Protein AF-A0A920LNZ2-F1 (afdb_monomer)

Foldseek 3Di:
DDDDPPDPWDDDDDDPPDDPVRVVVVVVPDPDDDRPDQPDDDPNHGPVRVVVVVVVVVVVVVVCCVVVVVVVVVVD

Mean predicted aligned error: 12.35 Å

Radius of gyration: 22.63 Å; Cα contacts (8 Å, |Δi|>4): 14; chains: 1; bounding box: 49×26×58 Å

Nearest PDB structures (foldseek):
  6wvf-assembly1_A  TM=7.131E-01  e=5.174E+00  Aequorea victoria

Sequence (76 aa):
MAAVGRSGGCTASLAAGASAADLVDQLLATPVVRCDDVPWSLFGLSMAGWNALFSLDISAVALLSFILGDRVARRT

Solvent-accessible surface area (backbone atoms only — not comparable to full-atom values): 5009 Å² total; per-residue (Å²): 144,76,86,78,84,85,62,99,56,84,76,80,90,72,70,89,87,62,53,76,64,57,51,49,54,53,58,72,70,48,79,88,72,67,74,82,62,72,93,49,69,57,97,90,34,40,60,68,53,54,54,51,52,54,52,50,52,55,52,48,54,51,50,48,49,52,58,54,47,51,55,54,66,75,70,111

Secondary structure (DSSP, 8-state):
-------SS----PPTT--HHHHHHHHHHS----TT--S-EETTEEHHHHHHHHHHHHHHHHHHHHHHHHHHHTT-

pLDDT: mean 76.78, std 15.66, range [34.38, 97.25]

Structure (mmCIF, N/CA/C/O backbone):
data_AF-A0A920LNZ2-F1
#
_entry.id   AF-A0A920LNZ2-F1
#
loop_
_atom_site.group_PDB
_atom_site.id
_atom_site.type_symbol
_atom_site.label_atom_id
_atom_site.label_alt_id
_atom_site.label_comp_id
_atom_site.label_asym_id
_atom_site.label_entity_id
_atom_site.label_seq_id
_atom_site.pdbx_PDB_ins_code
_atom_site.Cartn_x
_atom_site.Cartn_y
_atom_site.Cartn_z
_atom_site.occupancy
_atom_site.B_iso_or_equiv
_atom_site.auth_seq_id
_atom_site.auth_comp_id
_atom_site.auth_asym_id
_atom_site.auth_atom_id
_atom_site.pdbx_PDB_model_num
ATOM 1 N N . MET A 1 1 ? 10.659 17.774 21.344 1.00 36.66 1 MET A N 1
ATOM 2 C CA . MET A 1 1 ? 11.297 16.589 21.959 1.00 36.66 1 MET A CA 1
ATOM 3 C C . MET A 1 1 ? 10.375 15.948 23.012 1.00 36.66 1 MET A C 1
ATOM 5 O O . MET A 1 1 ? 10.829 15.591 24.085 1.00 36.66 1 MET A O 1
ATOM 9 N N . ALA A 1 2 ? 9.085 15.759 22.708 1.00 34.38 2 ALA A N 1
ATOM 10 C CA . ALA A 1 2 ? 8.173 14.945 23.517 1.00 34.38 2 ALA A CA 1
ATOM 11 C C . ALA A 1 2 ? 7.454 13.971 22.579 1.00 34.38 2 ALA A C 1
ATOM 13 O O . ALA A 1 2 ? 7.165 14.309 21.432 1.00 34.38 2 ALA A O 1
ATOM 14 N N . ALA A 1 3 ? 7.318 12.744 23.060 1.00 49.59 3 ALA A N 1
ATOM 15 C CA . ALA A 1 3 ? 7.143 11.519 22.304 1.00 49.59 3 ALA A CA 1
ATOM 16 C C . ALA A 1 3 ? 5.896 11.494 21.410 1.00 49.59 3 ALA A C 1
ATOM 18 O O . ALA A 1 3 ? 4.774 11.571 21.896 1.00 49.59 3 ALA A O 1
ATOM 19 N N . VAL A 1 4 ? 6.095 11.248 20.115 1.00 52.41 4 VAL A N 1
ATOM 20 C CA . VAL A 1 4 ? 5.084 10.567 19.302 1.00 52.41 4 VAL A CA 1
ATOM 21 C C . VAL A 1 4 ? 5.460 9.093 19.321 1.00 52.41 4 VAL A C 1
ATOM 23 O O . VAL A 1 4 ? 6.388 8.662 18.636 1.00 52.41 4 VAL A O 1
ATOM 26 N N . GLY A 1 5 ? 4.768 8.333 20.172 1.00 49.06 5 GLY A N 1
ATOM 27 C CA . GLY A 1 5 ? 4.735 6.879 20.092 1.00 49.06 5 GLY A CA 1
ATOM 28 C C . GLY A 1 5 ? 4.187 6.497 18.724 1.00 49.06 5 GLY A C 1
ATOM 29 O O . GLY A 1 5 ? 2.993 6.597 18.464 1.00 49.06 5 GLY A O 1
ATOM 30 N N . ARG A 1 6 ? 5.083 6.136 17.811 1.00 52.62 6 ARG A N 1
ATOM 31 C CA . ARG A 1 6 ? 4.739 5.700 16.462 1.00 52.62 6 ARG A CA 1
ATOM 32 C C . ARG A 1 6 ? 4.506 4.193 16.504 1.00 52.62 6 ARG A C 1
ATOM 34 O O . ARG A 1 6 ? 5.392 3.420 16.159 1.00 52.62 6 ARG A O 1
ATOM 41 N N . SER A 1 7 ? 3.336 3.776 16.9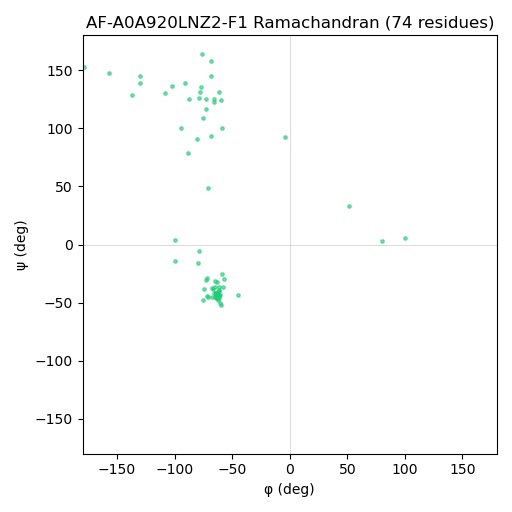82 1.00 49.16 7 SER A N 1
ATOM 42 C CA . SER A 1 7 ? 2.873 2.393 16.860 1.00 49.16 7 SER A CA 1
ATOM 43 C C . SER A 1 7 ? 2.144 2.234 15.528 1.00 49.16 7 SER A C 1
ATOM 45 O O . SER A 1 7 ? 1.232 2.995 15.215 1.00 49.16 7 SER A O 1
ATOM 47 N N . GLY A 1 8 ? 2.572 1.267 14.718 1.00 53.69 8 GLY A N 1
ATOM 48 C CA . GLY A 1 8 ? 2.012 0.949 13.400 1.00 53.69 8 GLY A CA 1
ATOM 49 C C . GLY A 1 8 ? 0.622 0.304 13.440 1.00 53.69 8 GLY A C 1
ATOM 50 O O . GLY A 1 8 ? 0.412 -0.713 12.797 1.00 53.69 8 GLY A O 1
ATOM 51 N N . GLY A 1 9 ? -0.308 0.874 14.200 1.00 57.69 9 GLY A N 1
ATOM 52 C CA . GLY A 1 9 ? -1.679 0.403 14.373 1.00 57.69 9 GLY A CA 1
ATOM 53 C C . GLY A 1 9 ? -2.447 1.341 15.304 1.00 57.69 9 GLY A C 1
ATOM 54 O O . GLY A 1 9 ? -1.821 2.029 16.113 1.00 57.69 9 GLY A O 1
ATOM 55 N N . CYS A 1 10 ? -3.775 1.392 15.125 1.00 57.31 10 CYS A N 1
ATOM 56 C CA . CYS A 1 10 ? -4.766 2.196 15.860 1.00 57.31 10 CYS A CA 1
ATOM 57 C C . CYS A 1 10 ? -4.225 3.008 17.035 1.00 57.31 10 CYS A C 1
ATOM 59 O O . CYS A 1 10 ? -4.158 2.535 18.167 1.00 57.31 10 CYS A O 1
ATOM 61 N N . THR A 1 11 ? -3.871 4.256 16.753 1.00 60.56 11 THR A N 1
ATOM 62 C CA . THR A 1 11 ? -3.471 5.216 17.774 1.00 60.56 11 THR A CA 1
ATOM 63 C C . THR A 1 11 ? -4.567 6.261 17.930 1.00 60.56 11 THR A C 1
ATOM 65 O O . THR A 1 11 ? -5.076 6.796 16.943 1.00 60.56 11 THR A O 1
ATOM 68 N N . ALA A 1 12 ? -4.971 6.511 19.173 1.00 64.00 12 ALA A N 1
ATOM 69 C CA . ALA A 1 12 ?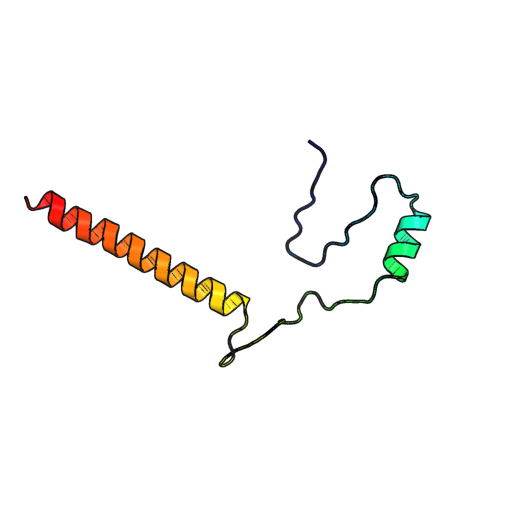 -5.896 7.576 19.522 1.00 64.00 12 ALA A CA 1
ATOM 70 C C . ALA A 1 12 ? -5.102 8.851 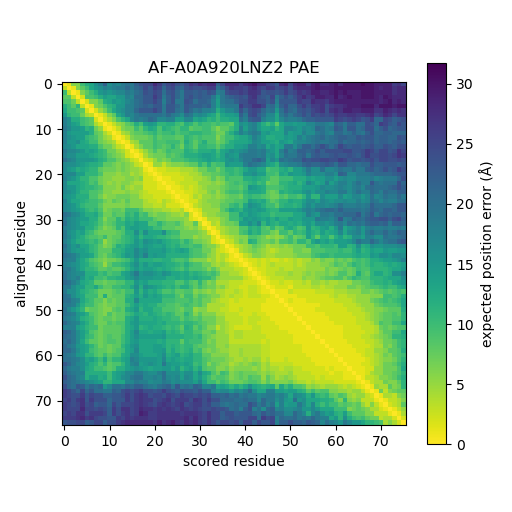19.842 1.00 64.00 12 ALA A C 1
ATOM 72 O O . ALA A 1 12 ? -4.062 8.807 20.500 1.00 64.00 12 ALA A O 1
ATOM 73 N N . SER A 1 13 ? -5.599 10.001 19.383 1.00 66.75 13 SER A N 1
ATOM 74 C CA . SER A 1 13 ? -5.013 11.302 19.721 1.00 66.75 13 SER A CA 1
ATOM 75 C C . SER A 1 13 ? -5.507 11.723 21.105 1.00 66.75 13 SER A C 1
ATOM 77 O O . SER A 1 13 ? -6.564 12.334 21.218 1.00 66.75 13 SER A O 1
ATOM 79 N N . LEU A 1 14 ? -4.774 11.357 22.158 1.00 68.31 14 LEU A N 1
ATOM 80 C CA . LEU A 1 14 ? -5.111 11.756 23.526 1.00 68.31 14 LEU A CA 1
ATOM 81 C C . LEU A 1 14 ? -4.697 13.214 23.770 1.00 68.31 14 LEU A C 1
ATOM 83 O O . LEU A 1 14 ? -3.584 13.623 23.427 1.00 68.31 14 LEU A O 1
ATOM 87 N N . ALA A 1 15 ? -5.581 13.995 24.395 1.00 70.25 15 ALA A N 1
ATOM 88 C CA . ALA A 1 15 ? -5.278 15.365 24.797 1.00 70.25 15 ALA A CA 1
ATOM 89 C C . ALA A 1 15 ? -4.185 15.383 25.883 1.00 70.25 15 ALA A C 1
ATOM 91 O O . ALA A 1 15 ? -4.307 14.739 26.928 1.00 70.25 15 ALA A O 1
ATOM 92 N N . ALA A 1 16 ? -3.106 16.131 25.645 1.00 69.38 16 ALA A N 1
ATOM 93 C CA . ALA A 1 16 ? -2.026 16.276 26.615 1.00 69.38 16 ALA A CA 1
ATOM 94 C C . ALA A 1 16 ? -2.526 17.025 27.865 1.00 69.38 16 ALA A C 1
ATOM 96 O O . ALA A 1 16 ? -2.996 18.155 27.760 1.00 69.38 16 ALA A O 1
ATOM 97 N N . GLY A 1 17 ? -2.405 16.398 29.042 1.00 69.38 17 GLY A N 1
ATOM 98 C CA . GLY A 1 17 ? -2.806 16.980 30.332 1.00 69.38 17 GLY A CA 1
ATOM 99 C C . GLY A 1 17 ? -4.164 16.521 30.882 1.00 69.38 17 GLY A C 1
ATOM 100 O O . GLY A 1 17 ? -4.585 17.033 31.915 1.00 69.38 17 GLY A O 1
ATOM 101 N N . ALA A 1 18 ? -4.836 15.567 30.233 1.00 71.50 18 ALA A N 1
ATOM 102 C CA . ALA A 1 18 ? -6.066 14.957 30.739 1.00 71.50 18 ALA A CA 1
ATOM 103 C C . ALA A 1 18 ? -5.812 14.089 31.989 1.00 71.50 18 ALA A C 1
ATOM 105 O O . ALA A 1 18 ? -4.771 13.432 32.100 1.00 71.50 18 ALA A O 1
ATOM 106 N N . SER A 1 19 ? -6.763 14.071 32.930 1.00 77.75 19 SER A N 1
ATOM 107 C CA . SER A 1 19 ? -6.692 13.170 34.083 1.00 77.75 19 SER A CA 1
ATOM 108 C C . SER A 1 19 ? -6.869 11.712 33.637 1.00 77.75 19 SER A C 1
ATOM 110 O O . SER A 1 19 ? -7.439 11.436 32.582 1.00 77.75 19 SER A O 1
ATOM 112 N N . ALA A 1 20 ? -6.404 10.747 34.438 1.00 77.38 20 ALA A N 1
ATOM 113 C CA . ALA A 1 20 ? -6.570 9.328 34.107 1.00 77.38 20 ALA A CA 1
ATOM 114 C C . ALA A 1 20 ? -8.049 8.934 33.905 1.00 77.38 20 ALA A C 1
ATOM 116 O O . ALA A 1 20 ? -8.332 8.054 33.099 1.00 77.38 20 ALA A O 1
ATOM 117 N N . ALA A 1 21 ? -8.981 9.608 34.591 1.00 81.00 21 ALA A N 1
ATOM 118 C CA . ALA A 1 21 ? -10.419 9.408 34.423 1.00 81.00 21 ALA A CA 1
ATOM 119 C C . ALA A 1 21 ? -10.920 9.945 33.072 1.00 81.00 21 ALA A C 1
ATOM 121 O O . ALA A 1 21 ? -11.607 9.225 32.354 1.00 81.00 21 ALA A O 1
ATOM 122 N N . ASP A 1 22 ? -10.490 11.149 32.682 1.00 78.31 22 ASP A N 1
ATOM 123 C CA . ASP A 1 22 ? -10.857 11.745 31.390 1.00 78.31 22 ASP A CA 1
ATOM 124 C C . ASP A 1 22 ? -10.374 10.889 30.213 1.00 78.31 22 ASP A C 1
ATOM 126 O O . ASP A 1 22 ? -11.066 10.754 29.208 1.00 78.31 22 ASP A O 1
ATOM 130 N N . LEU A 1 23 ? -9.192 10.275 30.334 1.00 78.38 23 LEU A N 1
ATOM 131 C CA . LEU A 1 23 ? -8.659 9.368 29.315 1.00 78.38 23 LEU A CA 1
ATOM 132 C C . LEU A 1 23 ? -9.484 8.083 29.190 1.00 78.38 23 LEU A C 1
ATOM 134 O O . LEU A 1 23 ? -9.685 7.596 28.078 1.00 78.38 23 LEU A O 1
ATOM 138 N N . VAL A 1 24 ? -9.965 7.540 30.311 1.00 81.50 24 VAL A N 1
ATOM 139 C CA . VAL A 1 24 ? -10.828 6.351 30.325 1.00 81.50 24 VAL A CA 1
ATOM 140 C C . VAL A 1 24 ? -12.182 6.664 29.695 1.00 81.50 24 VAL A C 1
ATOM 142 O O . VAL A 1 24 ? -12.622 5.905 28.833 1.00 81.50 24 VAL A O 1
ATOM 145 N N . ASP A 1 25 ? -12.797 7.799 30.034 1.00 81.75 25 ASP A N 1
ATOM 146 C CA . ASP A 1 25 ? -14.054 8.233 29.412 1.00 81.75 25 ASP A CA 1
ATOM 147 C C . ASP A 1 25 ? -13.891 8.447 27.902 1.00 81.75 25 ASP A C 1
ATOM 149 O O . ASP A 1 25 ? -14.737 8.030 27.111 1.00 81.75 25 ASP A O 1
ATOM 153 N N . GLN A 1 26 ? -12.765 9.019 27.473 1.00 75.75 26 GLN A N 1
ATOM 154 C CA . GLN A 1 26 ? -12.465 9.226 26.057 1.00 75.75 26 GLN A CA 1
ATOM 155 C C . GLN A 1 26 ? -12.242 7.900 25.310 1.00 75.75 26 GLN A C 1
ATOM 157 O O . GLN A 1 26 ? -12.694 7.751 24.173 1.00 75.75 26 GLN A O 1
ATOM 162 N N . LEU A 1 27 ? -11.605 6.911 25.947 1.00 74.06 27 LEU A N 1
ATOM 163 C CA . LEU A 1 27 ? -11.472 5.558 25.398 1.00 74.06 27 LEU A CA 1
ATOM 164 C C . LEU A 1 27 ? -12.833 4.865 25.259 1.00 74.06 27 LEU A C 1
ATOM 166 O O . LEU A 1 27 ? -13.103 4.266 24.221 1.00 74.06 27 LEU A O 1
ATOM 170 N N . LEU A 1 28 ? -13.684 4.952 26.284 1.00 79.31 28 LEU A N 1
ATOM 171 C CA . LEU A 1 28 ? -14.998 4.302 26.312 1.00 79.31 28 LEU A CA 1
ATOM 172 C C . LEU A 1 28 ? -16.007 4.963 25.363 1.00 79.31 28 LEU A C 1
ATOM 174 O O . LEU A 1 28 ? -16.895 4.286 24.848 1.00 79.31 28 LE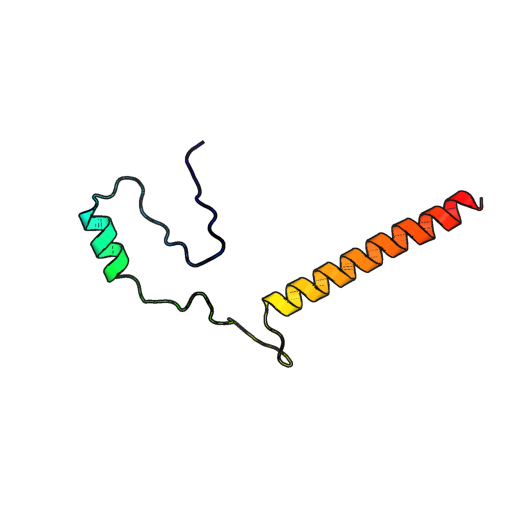U A O 1
ATOM 178 N N . ALA A 1 29 ? -15.864 6.264 25.108 1.00 79.12 29 ALA A N 1
ATOM 179 C CA . ALA A 1 29 ? -16.693 7.003 24.159 1.00 79.12 29 ALA A CA 1
ATOM 180 C C . ALA A 1 29 ? -16.275 6.800 22.691 1.00 79.12 29 ALA A C 1
ATOM 182 O O . ALA A 1 29 ? -17.040 7.135 21.783 1.00 79.12 29 ALA A O 1
ATOM 183 N N . THR A 1 30 ? -15.071 6.278 22.429 1.00 69.81 30 THR A N 1
ATOM 184 C CA . THR A 1 30 ? -14.562 6.141 21.060 1.00 69.81 30 THR A CA 1
ATOM 185 C C . THR A 1 30 ? -15.178 4.915 20.373 1.00 69.81 30 THR A C 1
ATOM 187 O O . THR A 1 30 ? -15.077 3.802 20.895 1.00 69.81 30 THR A O 1
ATOM 190 N N . PRO A 1 31 ? -15.789 5.066 19.181 1.00 65.75 31 PRO A N 1
ATOM 191 C CA . PRO A 1 31 ? -16.280 3.926 18.420 1.00 65.75 31 PRO A CA 1
ATOM 192 C C . PRO A 1 31 ? -15.123 2.990 18.052 1.00 65.75 31 PRO A C 1
ATOM 194 O O . PRO A 1 31 ? -14.088 3.421 17.543 1.00 65.75 31 PRO A O 1
ATOM 197 N N . VAL A 1 32 ? -15.313 1.694 18.309 1.00 67.94 32 VAL A N 1
ATOM 198 C CA . VAL A 1 32 ? -14.317 0.651 18.044 1.00 67.94 32 VAL A CA 1
ATOM 199 C C . VAL A 1 32 ? -14.142 0.494 16.534 1.00 67.94 32 VAL A C 1
ATOM 201 O O . VAL A 1 32 ? -14.875 -0.246 15.881 1.00 67.94 32 VAL A O 1
ATOM 204 N N . VAL A 1 33 ? -13.163 1.197 15.970 1.00 68.00 33 VAL A N 1
ATOM 205 C CA . VAL A 1 33 ? -12.731 0.997 14.585 1.00 68.00 33 VAL A CA 1
ATOM 206 C C . VAL A 1 33 ? -11.852 -0.246 14.514 1.00 68.00 33 VAL A C 1
ATOM 208 O O . VAL A 1 33 ? -10.939 -0.435 15.320 1.00 68.00 33 VAL A O 1
ATOM 211 N N . ARG A 1 34 ? -12.140 -1.139 13.566 1.00 68.00 34 ARG A N 1
ATOM 212 C CA . ARG A 1 34 ? -11.285 -2.300 13.320 1.00 68.00 34 ARG A CA 1
ATOM 213 C C . ARG A 1 34 ? -10.038 -1.828 12.585 1.00 68.00 34 ARG A C 1
ATOM 215 O O . ARG A 1 34 ? -10.079 -1.451 11.423 1.00 68.00 34 ARG A O 1
ATOM 222 N N . CYS A 1 35 ? -8.928 -1.845 13.307 1.00 70.25 35 CYS A N 1
ATOM 223 C CA . CYS A 1 35 ? -7.596 -1.448 12.844 1.00 70.25 35 CYS A CA 1
ATOM 224 C C . CYS A 1 35 ? -7.103 -2.247 11.641 1.00 70.25 35 CYS A C 1
ATOM 226 O O . CYS A 1 35 ? -6.267 -1.767 10.882 1.00 70.25 35 CYS A O 1
ATOM 228 N N . ASP A 1 36 ? -7.622 -3.463 11.512 1.00 71.94 36 ASP A N 1
ATOM 229 C CA . ASP A 1 36 ? -7.246 -4.444 10.504 1.00 71.94 36 ASP A CA 1
ATOM 230 C C . ASP A 1 36 ? -8.234 -4.492 9.332 1.00 71.94 36 ASP A C 1
ATOM 232 O O . ASP A 1 36 ? -8.084 -5.330 8.441 1.00 71.94 36 ASP A O 1
ATOM 23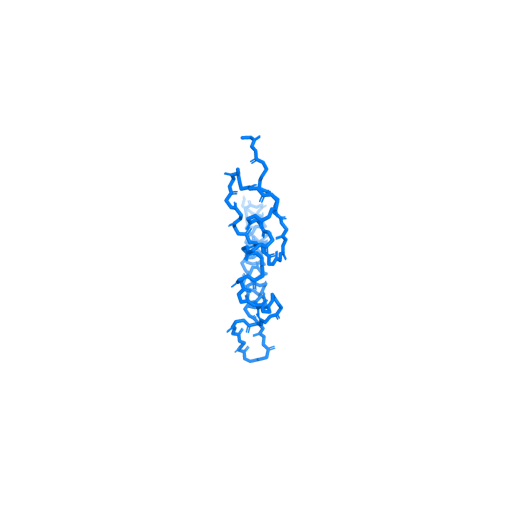6 N N . ASP A 1 37 ? -9.244 -3.613 9.310 1.00 78.00 37 ASP A N 1
ATOM 237 C CA . ASP A 1 37 ? -10.143 -3.546 8.166 1.00 78.00 37 ASP A CA 1
ATOM 238 C C . ASP A 1 37 ? -9.435 -2.902 6.979 1.00 78.00 37 ASP A C 1
ATOM 240 O O . ASP A 1 37 ? -8.901 -1.790 7.031 1.00 78.00 37 ASP A O 1
ATOM 244 N N . VAL A 1 38 ? -9.447 -3.631 5.869 1.00 82.25 38 VAL A N 1
ATOM 245 C CA . VAL A 1 38 ? -8.912 -3.151 4.605 1.00 82.25 38 VAL A CA 1
ATOM 246 C C . VAL A 1 38 ? -9.877 -2.092 4.060 1.00 82.25 38 VAL A C 1
ATOM 248 O O . VAL A 1 38 ? -11.009 -2.436 3.719 1.00 82.25 38 VAL A O 1
ATOM 251 N N . PRO A 1 39 ? -9.454 -0.820 3.909 1.00 79.44 39 PRO A N 1
ATOM 252 C CA . PRO A 1 39 ? -10.356 0.254 3.492 1.00 79.44 39 PRO A CA 1
ATOM 253 C C . PRO A 1 39 ? -10.883 0.052 2.065 1.00 79.44 39 PRO A C 1
ATOM 255 O O . PRO A 1 39 ? -11.998 0.456 1.751 1.00 79.44 39 PRO A O 1
ATOM 258 N N . TRP A 1 40 ? -10.079 -0.571 1.197 1.00 84.00 40 TRP A N 1
ATOM 259 C CA . TRP A 1 40 ? -10.475 -0.984 -0.146 1.00 84.00 40 TRP A CA 1
ATOM 260 C C . TRP A 1 40 ? -9.583 -2.119 -0.656 1.00 84.00 40 TRP A C 1
ATOM 262 O O . TRP A 1 40 ? -8.390 -2.202 -0.339 1.00 84.00 40 TRP A O 1
ATOM 272 N N . SER A 1 41 ? -10.173 -2.992 -1.470 1.00 89.06 41 SER A N 1
ATOM 273 C CA . SER A 1 41 ? -9.466 -4.059 -2.174 1.00 89.06 41 SER A CA 1
ATOM 274 C C . SER A 1 41 ? -9.830 -4.048 -3.656 1.00 89.06 41 SER A C 1
ATOM 276 O O . SER A 1 41 ? -10.955 -3.714 -4.026 1.00 89.06 41 SER A O 1
ATOM 278 N N . LEU A 1 42 ? -8.866 -4.385 -4.510 1.00 90.25 42 LEU A N 1
ATOM 279 C CA . LEU A 1 42 ? -9.036 -4.460 -5.959 1.00 90.25 42 LEU A CA 1
ATOM 280 C C . LEU A 1 42 ? -8.333 -5.714 -6.477 1.00 90.25 42 LEU A C 1
ATOM 282 O O . LEU A 1 42 ? -7.166 -5.934 -6.159 1.00 90.25 42 LEU A O 1
ATOM 286 N N . PHE A 1 43 ? -9.045 -6.537 -7.254 1.00 88.88 43 PHE A N 1
ATOM 287 C CA . PHE A 1 43 ? -8.561 -7.830 -7.766 1.00 88.88 43 PHE A CA 1
ATOM 288 C C . PHE A 1 43 ? -7.982 -8.761 -6.681 1.00 88.88 43 PHE A C 1
ATOM 290 O O . PHE A 1 43 ? -7.048 -9.517 -6.929 1.00 88.88 43 PHE A O 1
ATOM 297 N N . GLY A 1 44 ? -8.530 -8.701 -5.462 1.00 86.69 44 GLY A N 1
ATOM 298 C CA . GLY A 1 44 ? -8.062 -9.500 -4.324 1.00 86.69 44 GLY A CA 1
ATOM 299 C C . GLY A 1 44 ? -6.821 -8.946 -3.611 1.00 86.69 44 GLY A C 1
ATOM 300 O O . GLY A 1 44 ? -6.355 -9.558 -2.655 1.00 86.69 44 GLY A O 1
ATOM 301 N N . LEU A 1 45 ? -6.304 -7.784 -4.024 1.00 90.00 45 LEU A N 1
ATOM 302 C CA . LEU A 1 45 ? -5.191 -7.095 -3.370 1.00 90.00 45 LEU A CA 1
ATOM 303 C C . LEU A 1 45 ? -5.695 -5.922 -2.523 1.00 90.00 45 LEU A C 1
ATOM 305 O O . LEU A 1 45 ? -6.537 -5.141 -2.967 1.00 90.00 45 LEU A O 1
ATOM 309 N N . SER A 1 46 ? -5.161 -5.780 -1.309 1.00 92.06 46 SER A N 1
ATOM 310 C CA . SER A 1 46 ? -5.448 -4.644 -0.427 1.00 92.06 46 SER A CA 1
ATOM 311 C C . SER A 1 46 ? -4.698 -3.382 -0.867 1.00 92.06 46 SER A C 1
ATOM 313 O O . SER A 1 46 ? -3.700 -3.462 -1.586 1.00 92.06 46 SER A O 1
ATOM 315 N N . MET A 1 47 ? -5.121 -2.215 -0.371 1.00 89.94 47 MET A N 1
ATOM 316 C CA . MET A 1 47 ? -4.362 -0.957 -0.484 1.00 89.94 47 MET A CA 1
ATOM 317 C C . MET A 1 47 ? -2.869 -1.132 -0.155 1.00 89.94 47 MET A C 1
ATOM 319 O O . MET A 1 47 ? -2.004 -0.619 -0.865 1.00 89.94 47 MET A O 1
ATOM 323 N N . ALA A 1 48 ? -2.561 -1.880 0.911 1.00 89.69 48 ALA A N 1
ATOM 324 C CA . ALA A 1 48 ? -1.187 -2.163 1.315 1.00 89.69 48 ALA A CA 1
ATOM 325 C C . ALA A 1 48 ? -0.437 -2.988 0.255 1.00 89.69 48 ALA A C 1
ATOM 327 O O . ALA A 1 48 ? 0.710 -2.676 -0.062 1.00 89.69 48 ALA A O 1
ATOM 328 N N . GLY A 1 49 ? -1.099 -3.990 -0.335 1.00 92.56 49 GLY A N 1
ATOM 329 C CA . GLY A 1 49 ? -0.548 -4.780 -1.438 1.00 92.56 49 GLY A CA 1
ATOM 330 C C . GLY A 1 49 ? -0.236 -3.933 -2.673 1.00 92.56 49 GLY A C 1
ATOM 331 O O . GLY A 1 49 ? 0.848 -4.051 -3.240 1.00 92.56 49 GLY A O 1
ATOM 332 N N . TRP A 1 50 ? -1.130 -3.015 -3.049 1.00 95.19 50 TRP A N 1
ATOM 333 C CA . TRP A 1 50 ? -0.895 -2.093 -4.166 1.00 95.19 50 TRP A CA 1
ATOM 334 C C . TRP A 1 50 ? 0.276 -1.134 -3.916 1.00 95.19 50 TRP A C 1
ATOM 336 O O . TRP A 1 50 ? 1.115 -0.951 -4.796 1.00 95.19 50 TRP A O 1
ATOM 346 N N . ASN A 1 51 ? 0.404 -0.584 -2.706 1.00 94.06 51 ASN A N 1
ATOM 347 C CA . ASN A 1 51 ? 1.548 0.261 -2.341 1.00 94.06 51 ASN A CA 1
ATOM 348 C C . ASN A 1 51 ? 2.884 -0.496 -2.418 1.00 94.06 51 ASN A C 1
ATOM 350 O O . ASN A 1 51 ? 3.888 0.060 -2.872 1.00 94.06 51 ASN A O 1
ATOM 354 N N . ALA A 1 52 ? 2.900 -1.765 -1.997 1.00 95.31 52 ALA A N 1
ATOM 355 C CA . ALA A 1 52 ? 4.077 -2.618 -2.113 1.00 95.31 52 ALA A CA 1
ATOM 356 C C . ALA A 1 52 ? 4.451 -2.872 -3.584 1.00 95.31 52 ALA A C 1
ATOM 358 O O . ALA A 1 52 ? 5.625 -2.759 -3.934 1.00 95.31 52 ALA A O 1
ATOM 359 N N . LEU A 1 53 ? 3.468 -3.138 -4.454 1.00 96.38 53 LEU A N 1
ATOM 360 C CA . LEU A 1 53 ? 3.696 -3.349 -5.889 1.00 96.38 53 LEU A CA 1
ATOM 361 C C . LEU A 1 53 ? 4.326 -2.129 -6.567 1.00 96.38 53 LEU A C 1
ATOM 363 O O . LEU A 1 53 ? 5.355 -2.270 -7.222 1.00 96.38 53 LEU A O 1
ATOM 367 N N . PHE A 1 54 ? 3.768 -0.931 -6.372 1.00 96.44 54 PHE A N 1
ATOM 368 C CA . PHE A 1 54 ? 4.327 0.283 -6.981 1.00 96.44 54 PHE A CA 1
ATOM 369 C C . PHE A 1 54 ? 5.725 0.617 -6.452 1.00 96.44 54 PHE A C 1
ATOM 371 O O . PHE A 1 54 ? 6.588 1.059 -7.206 1.00 96.44 54 PHE A O 1
ATOM 378 N N . SER A 1 55 ? 5.978 0.373 -5.163 1.00 97.00 55 SER A N 1
ATOM 379 C CA . SER A 1 55 ? 7.305 0.585 -4.576 1.00 97.00 55 SER A CA 1
ATOM 380 C C . SER A 1 55 ? 8.352 -0.346 -5.195 1.00 97.00 55 SER A C 1
ATOM 382 O O . SER A 1 55 ? 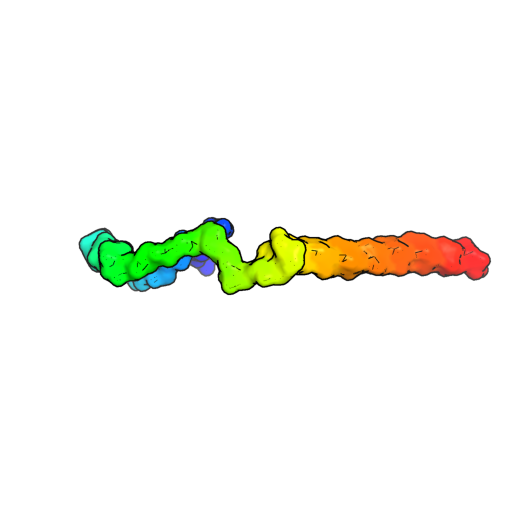9.467 0.086 -5.493 1.00 97.00 55 SER A O 1
ATOM 384 N N . LEU A 1 56 ? 7.992 -1.616 -5.413 1.00 97.06 56 LEU A N 1
ATOM 385 C CA . LEU A 1 56 ? 8.854 -2.591 -6.079 1.00 97.06 56 LEU A CA 1
ATOM 386 C C . LEU A 1 56 ? 9.094 -2.235 -7.546 1.00 97.06 56 LEU A C 1
ATOM 388 O O . LEU A 1 56 ? 10.230 -2.336 -7.998 1.00 97.06 56 LEU A O 1
ATOM 392 N N . ASP A 1 57 ? 8.065 -1.786 -8.263 1.00 97.25 57 ASP A N 1
ATOM 393 C CA . ASP A 1 57 ? 8.172 -1.370 -9.665 1.00 97.25 57 ASP A CA 1
ATOM 394 C C . ASP A 1 57 ? 9.170 -0.213 -9.837 1.00 97.25 57 ASP A C 1
ATOM 396 O O . ASP A 1 57 ? 10.157 -0.327 -10.568 1.00 97.25 57 ASP A O 1
ATOM 400 N N . ILE A 1 58 ? 9.000 0.857 -9.055 1.00 97.00 58 ILE A N 1
ATOM 401 C CA . ILE A 1 58 ? 9.903 2.015 -9.082 1.00 97.00 58 ILE A CA 1
ATOM 402 C C . ILE A 1 58 ? 11.327 1.606 -8.685 1.00 97.00 58 ILE A C 1
ATOM 404 O O . ILE A 1 58 ? 12.296 2.013 -9.329 1.00 97.00 58 ILE A O 1
ATOM 408 N N . SER A 1 59 ? 11.474 0.786 -7.639 1.00 96.62 59 SER A N 1
ATOM 409 C CA . SER A 1 59 ? 12.782 0.301 -7.195 1.00 96.62 59 SER A CA 1
ATOM 410 C C . SER A 1 59 ? 13.476 -0.536 -8.273 1.00 96.62 59 SER A C 1
ATOM 412 O O . SER A 1 59 ? 14.667 -0.345 -8.523 1.00 96.62 59 SER A O 1
ATOM 414 N N . ALA A 1 60 ? 12.739 -1.407 -8.965 1.00 96.31 60 ALA A N 1
ATOM 415 C CA . ALA A 1 60 ? 13.267 -2.222 -10.050 1.00 96.31 60 ALA A CA 1
ATOM 416 C C . ALA A 1 60 ? 13.738 -1.358 -11.225 1.00 96.31 60 ALA A C 1
ATOM 418 O O . ALA A 1 60 ? 14.857 -1.542 -11.704 1.00 96.31 60 ALA A O 1
ATOM 419 N N . VAL A 1 61 ? 12.940 -0.375 -11.654 1.00 96.06 61 VAL A N 1
ATOM 420 C CA . VAL A 1 61 ? 13.323 0.550 -12.733 1.00 96.06 61 VAL A CA 1
ATOM 421 C C . VAL A 1 61 ? 14.556 1.367 -12.349 1.00 96.06 61 VAL A C 1
ATOM 423 O O . VAL A 1 61 ? 15.467 1.524 -13.165 1.00 96.06 61 VAL A O 1
ATOM 426 N N . ALA A 1 62 ? 14.632 1.849 -11.107 1.00 95.12 62 ALA A N 1
ATOM 427 C CA . ALA A 1 62 ? 15.790 2.587 -10.612 1.00 95.12 62 ALA A CA 1
ATOM 428 C C . ALA A 1 62 ? 17.060 1.721 -10.602 1.00 95.12 62 ALA A C 1
ATOM 430 O O . ALA A 1 62 ? 18.104 2.150 -11.095 1.00 95.12 62 ALA A O 1
ATOM 431 N N . LEU A 1 63 ? 16.969 0.482 -10.106 1.00 95.06 63 LEU A N 1
ATOM 432 C CA . LEU A 1 63 ? 18.089 -0.461 -10.089 1.00 95.06 63 LEU A CA 1
ATOM 433 C C . LEU A 1 63 ? 18.533 -0.844 -11.501 1.00 95.06 63 LEU A C 1
ATOM 435 O O . LEU A 1 63 ? 19.729 -0.853 -11.785 1.00 95.06 63 LEU A O 1
ATOM 439 N N . LEU A 1 64 ? 17.591 -1.115 -12.405 1.00 94.50 64 LEU A N 1
ATOM 440 C CA . LEU A 1 64 ? 17.892 -1.391 -13.807 1.00 94.50 64 LEU A CA 1
ATOM 441 C C . LEU A 1 64 ? 18.574 -0.195 -14.468 1.00 94.50 64 LEU A C 1
ATOM 443 O O . LEU A 1 64 ? 19.596 -0.377 -15.121 1.00 94.50 64 LEU A O 1
ATOM 447 N N . SER A 1 65 ? 18.067 1.020 -14.257 1.00 93.06 65 SER A N 1
ATOM 448 C CA . SER A 1 65 ? 18.661 2.247 -14.799 1.00 93.06 65 SER A CA 1
ATOM 449 C C . SER A 1 65 ? 20.080 2.462 -14.286 1.00 93.06 65 SER A C 1
ATOM 451 O O . SER A 1 65 ? 20.980 2.756 -15.068 1.00 93.06 65 SER A O 1
ATOM 453 N N . PHE A 1 66 ? 20.300 2.251 -12.989 1.00 90.62 66 PHE A N 1
ATOM 454 C CA . PHE A 1 66 ? 21.621 2.352 -12.383 1.00 90.62 66 PHE A CA 1
ATOM 455 C C . PHE A 1 66 ? 22.588 1.312 -12.969 1.00 90.62 66 PHE A C 1
ATOM 457 O O . PHE A 1 66 ? 23.675 1.661 -13.414 1.00 90.62 66 PHE A O 1
ATOM 464 N N . ILE A 1 67 ? 22.176 0.044 -13.064 1.00 91.06 67 ILE A N 1
ATOM 465 C CA . ILE A 1 67 ? 23.038 -1.051 -13.536 1.00 91.06 67 ILE A CA 1
ATOM 466 C C . ILE A 1 67 ? 23.309 -0.961 -15.045 1.00 91.06 67 ILE A C 1
ATOM 468 O O . ILE A 1 67 ? 24.442 -1.176 -15.481 1.00 91.06 67 ILE A O 1
ATOM 472 N N . LEU A 1 68 ? 22.288 -0.692 -15.863 1.00 82.81 68 LEU A N 1
ATOM 473 C CA . LEU A 1 68 ? 22.427 -0.601 -17.318 1.00 82.81 68 LEU A CA 1
ATOM 474 C C . LEU A 1 68 ? 23.113 0.709 -17.732 1.00 82.81 68 LEU A C 1
ATOM 476 O O . LEU A 1 68 ? 23.956 0.687 -18.628 1.00 82.81 68 LEU A O 1
ATOM 480 N N . GLY A 1 69 ? 22.816 1.819 -17.049 1.00 77.25 69 GLY A N 1
ATOM 481 C CA . GLY A 1 69 ? 23.464 3.117 -17.251 1.00 77.25 69 GLY A CA 1
ATOM 482 C C . GLY A 1 69 ? 24.960 3.074 -16.946 1.00 77.25 69 GLY A C 1
ATOM 4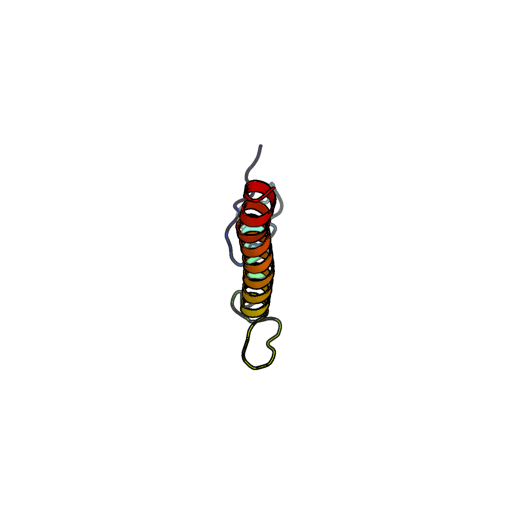83 O O . GLY A 1 69 ? 25.763 3.495 -17.776 1.00 77.25 69 GLY A O 1
ATOM 484 N N . ASP A 1 70 ? 25.352 2.440 -15.838 1.00 70.81 70 ASP A N 1
ATOM 485 C CA . ASP A 1 70 ? 26.758 2.184 -15.508 1.00 70.81 70 ASP A CA 1
ATOM 486 C C . ASP A 1 70 ? 27.481 1.369 -16.587 1.00 70.81 70 ASP A C 1
ATOM 488 O O . ASP A 1 70 ? 28.664 1.574 -16.856 1.00 70.81 70 ASP A O 1
ATOM 492 N N . ARG A 1 71 ? 26.788 0.411 -17.215 1.00 67.00 71 ARG A N 1
ATOM 493 C CA . ARG A 1 71 ? 27.375 -0.411 -18.284 1.00 67.00 71 ARG A CA 1
ATOM 494 C C . ARG A 1 71 ? 27.557 0.349 -19.593 1.00 67.00 71 ARG A C 1
ATOM 496 O O . ARG A 1 71 ? 28.485 0.021 -20.327 1.00 67.00 71 ARG A O 1
ATOM 503 N N . VAL A 1 72 ? 26.700 1.325 -19.885 1.00 65.50 72 VAL A N 1
ATOM 504 C CA . VAL A 1 72 ? 26.840 2.211 -21.050 1.00 65.50 72 VAL A CA 1
ATOM 505 C C . VAL A 1 72 ? 27.944 3.238 -20.805 1.00 65.50 72 VAL A C 1
ATOM 507 O O . VAL A 1 72 ? 28.834 3.365 -21.638 1.00 65.50 72 VAL A O 1
ATOM 510 N N . ALA A 1 73 ? 27.950 3.889 -19.639 1.00 66.69 73 ALA A N 1
ATOM 511 C CA . ALA A 1 73 ? 28.963 4.878 -19.270 1.00 66.69 73 ALA A CA 1
ATOM 512 C C . ALA A 1 73 ? 30.377 4.283 -19.163 1.00 66.69 73 ALA A C 1
ATOM 514 O O . ALA A 1 73 ? 31.347 4.951 -19.492 1.00 66.69 73 ALA A O 1
ATOM 515 N N . ARG A 1 74 ? 30.516 3.014 -18.748 1.00 63.22 74 ARG A N 1
ATOM 516 C CA . ARG A 1 74 ? 31.812 2.304 -18.743 1.00 63.22 74 ARG A CA 1
ATOM 517 C C . ARG A 1 74 ? 32.258 1.783 -20.119 1.00 63.22 74 ARG A C 1
ATOM 519 O O . ARG A 1 74 ? 33.338 1.205 -20.206 1.00 63.22 74 ARG A O 1
ATOM 526 N N . ARG A 1 75 ? 31.433 1.899 -21.167 1.00 63.31 75 ARG A N 1
ATOM 527 C CA . ARG A 1 75 ? 31.745 1.4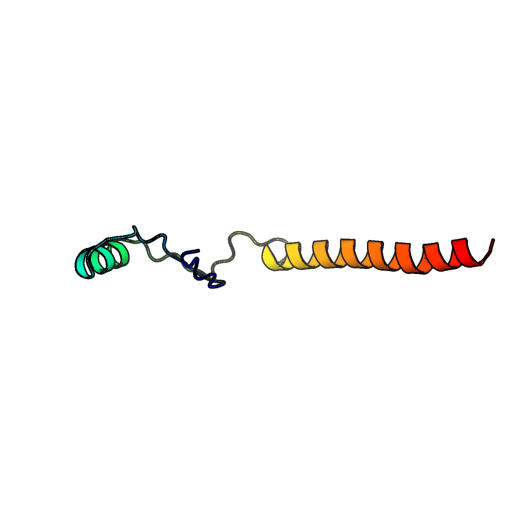19 -22.531 1.00 63.31 75 ARG A CA 1
ATOM 528 C C . ARG A 1 75 ? 32.226 2.510 -23.489 1.00 63.31 75 ARG A C 1
ATOM 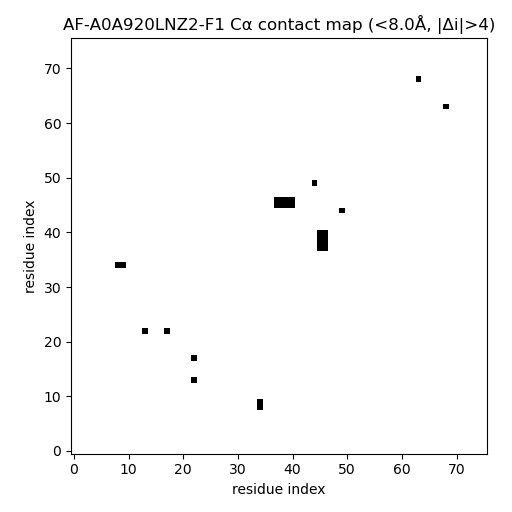530 O O . ARG A 1 75 ? 32.720 2.154 -24.556 1.00 63.31 75 ARG A O 1
ATOM 537 N N . THR A 1 76 ? 32.049 3.778 -23.137 1.00 53.25 76 THR A N 1
ATOM 538 C CA . THR A 1 76 ? 32.598 4.953 -23.834 1.00 53.25 76 THR A CA 1
ATOM 539 C C . THR A 1 76 ? 33.893 5.389 -23.179 1.00 53.25 76 THR A C 1
ATOM 541 O O . THR A 1 76 ? 34.843 5.705 -23.922 1.00 53.25 76 THR A O 1
#